Protein AF-A0A7Y2ELJ8-F1 (afdb_monomer_lite)

Secondary structure (DSSP, 8-state):
-HHHHHHHHHHHHHH--SHHHHHHHHHHHHHHHHHHHHTHHHHHHHHHHHHTT--------------STT---TT-TT---SPPHHHHHHHHHHHHHHHHHHHHHHS-TTT---TTHHHHHHHHHHHHHHHHHHHHTT-

Sequence (139 aa):
LIFFICYWFTFKNIYGGGFARFLEYVGMFFVFFSIAMGFSVHNSVAVLEGHIGKKSEFIRTPKFNISSLKDSWKGNKYLKNKVSANVIIEGLLMLYFGFGMYSAFVVGDQGGDFGLFPFHLMLFIGFGFVFFKSITSKV

Foldseek 3Di:
DVVLVVVVVVQCVPVNDDPVSNVVSVVVVLLVVLQVLLCVLVVVVVVVCVVVVPPDPPPDDDPPVDPDPPDDPPPDPPQDLDDDPVLVVLVVQLVVLVVVLVQQQVVDPPGGNCPCNSVSVSPNVNSVVVNVCSNVSSD

Structure (mmCIF, N/CA/C/O backbone):
data_AF-A0A7Y2ELJ8-F1
#
_entry.id   AF-A0A7Y2ELJ8-F1
#
loop_
_atom_site.group_PDB
_atom_site.id
_atom_site.type_symbol
_atom_site.label_atom_id
_atom_site.label_alt_id
_atom_site.label_comp_id
_atom_site.label_asym_id
_atom_site.label_entity_id
_atom_site.label_seq_id
_atom_site.pdbx_PDB_ins_code
_atom_site.Cartn_x
_atom_site.Cartn_y
_atom_site.Cartn_z
_atom_site.occupancy
_atom_site.B_iso_or_equiv
_atom_site.auth_seq_id
_atom_site.auth_comp_id
_atom_site.auth_asym_id
_atom_site.auth_atom_id
_atom_site.pdbx_PDB_model_num
ATOM 1 N N . LEU A 1 1 ? 5.624 10.251 -9.366 1.00 85.00 1 LEU A N 1
ATOM 2 C CA . LEU A 1 1 ? 6.874 10.801 -9.944 1.00 85.00 1 LEU A CA 1
ATOM 3 C C . LEU A 1 1 ? 7.585 11.757 -8.984 1.00 85.00 1 LEU A C 1
ATOM 5 O O . LEU A 1 1 ? 8.698 11.456 -8.586 1.00 85.00 1 LEU A O 1
ATOM 9 N N . ILE A 1 2 ? 6.944 12.856 -8.564 1.00 94.19 2 ILE A N 1
ATOM 10 C CA . ILE A 1 2 ? 7.563 13.875 -7.693 1.00 94.19 2 ILE A CA 1
ATOM 11 C C . ILE A 1 2 ? 8.126 13.262 -6.402 1.00 94.19 2 ILE A C 1
ATOM 13 O O . ILE A 1 2 ? 9.308 13.423 -6.132 1.00 94.19 2 ILE A O 1
ATOM 17 N N . PHE A 1 3 ? 7.336 12.468 -5.667 1.00 92.62 3 PHE A N 1
ATOM 18 C CA . PHE A 1 3 ? 7.816 11.795 -4.450 1.00 92.62 3 PHE A CA 1
ATOM 19 C C . PHE A 1 3 ? 9.033 10.900 -4.694 1.00 92.62 3 PHE A C 1
ATOM 21 O O . PHE A 1 3 ? 9.979 10.944 -3.919 1.00 92.62 3 PHE A O 1
ATOM 28 N N . PHE A 1 4 ? 9.044 10.139 -5.790 1.00 94.88 4 PHE A N 1
ATOM 29 C CA . PHE A 1 4 ? 10.182 9.292 -6.142 1.00 94.88 4 PHE A CA 1
ATOM 30 C C . PHE A 1 4 ? 11.454 10.117 -6.377 1.00 94.88 4 PHE A C 1
ATOM 32 O O . PHE A 1 4 ? 12.534 9.709 -5.968 1.00 94.88 4 PHE A O 1
ATOM 39 N N . ILE A 1 5 ? 11.342 11.292 -6.995 1.00 95.75 5 ILE A N 1
ATOM 40 C CA . ILE A 1 5 ? 12.490 12.174 -7.221 1.00 95.75 5 ILE A CA 1
ATOM 41 C C . ILE A 1 5 ? 12.931 12.826 -5.905 1.00 95.75 5 ILE A C 1
ATOM 43 O O . ILE A 1 5 ? 14.112 12.787 -5.571 1.00 95.75 5 ILE A O 1
ATOM 47 N N . CYS A 1 6 ? 12.000 13.383 -5.129 1.00 95.62 6 CYS A N 1
ATOM 48 C CA . CYS A 1 6 ? 12.314 14.035 -3.856 1.00 95.62 6 CYS A CA 1
ATOM 49 C C . CYS A 1 6 ? 12.999 13.073 -2.879 1.00 95.62 6 CYS A C 1
ATOM 51 O O . CYS A 1 6 ? 14.071 13.384 -2.363 1.00 95.62 6 CYS A O 1
ATOM 53 N N . TYR A 1 7 ? 12.429 11.881 -2.679 1.00 95.38 7 TYR A N 1
ATOM 54 C CA . TYR A 1 7 ? 13.020 10.882 -1.793 1.00 95.38 7 TYR A CA 1
ATOM 55 C C . TYR A 1 7 ? 14.337 10.325 -2.337 1.00 95.38 7 TYR A C 1
ATOM 57 O O . TYR A 1 7 ? 15.213 10.008 -1.537 1.00 95.38 7 TYR A O 1
ATOM 65 N N . TRP A 1 8 ? 14.533 10.280 -3.659 1.00 96.50 8 TRP A N 1
ATOM 66 C CA . TRP A 1 8 ? 15.822 9.903 -4.238 1.00 96.50 8 TRP A CA 1
ATOM 67 C C . TRP A 1 8 ? 16.914 10.900 -3.858 1.00 96.50 8 TRP A C 1
ATOM 69 O O . TRP A 1 8 ? 17.993 10.488 -3.443 1.00 96.50 8 TRP A O 1
ATOM 79 N N . PHE A 1 9 ? 16.643 12.205 -3.945 1.00 95.81 9 PHE A N 1
ATOM 80 C CA . PHE A 1 9 ? 17.611 13.224 -3.534 1.00 95.81 9 PHE A CA 1
ATOM 81 C C . PHE A 1 9 ? 17.933 13.142 -2.042 1.00 95.81 9 PHE A C 1
ATOM 83 O O . PHE A 1 9 ? 19.103 13.211 -1.668 1.00 95.81 9 PHE A O 1
ATOM 90 N N . THR A 1 10 ? 16.927 12.927 -1.192 1.00 94.75 10 THR A N 1
ATOM 91 C CA . THR A 1 10 ? 17.148 12.703 0.243 1.00 94.75 10 THR A CA 1
ATOM 92 C C . THR A 1 10 ? 17.991 11.453 0.492 1.00 94.75 10 THR A C 1
ATOM 94 O O . THR A 1 10 ? 18.982 11.519 1.216 1.00 94.75 10 THR A O 1
ATOM 97 N N . PHE A 1 11 ? 17.650 10.331 -0.144 1.00 95.88 11 PHE A N 1
ATOM 98 C CA . PHE A 1 11 ? 18.377 9.071 -0.011 1.00 95.88 11 PHE A CA 1
ATOM 99 C C . PHE A 1 11 ? 19.830 9.206 -0.474 1.00 95.88 11 PHE A C 1
ATOM 101 O O . PHE A 1 11 ? 20.754 8.843 0.251 1.00 95.88 11 PHE A O 1
ATOM 108 N N . LYS A 1 12 ? 20.039 9.810 -1.647 1.00 96.44 12 LYS A N 1
ATOM 109 C CA . LYS A 1 12 ? 21.358 10.070 -2.224 1.00 96.44 12 LYS A CA 1
ATOM 110 C C . LYS A 1 12 ? 22.222 10.952 -1.321 1.00 96.44 12 LYS A C 1
ATOM 112 O O . LYS A 1 12 ? 23.422 10.713 -1.227 1.00 96.44 12 LYS A O 1
ATOM 117 N N . ASN A 1 13 ? 21.641 11.956 -0.664 1.00 95.44 13 ASN A N 1
ATOM 118 C CA . ASN A 1 13 ? 22.381 12.835 0.245 1.00 95.44 13 ASN A CA 1
ATOM 119 C C . ASN A 1 13 ? 22.834 12.122 1.530 1.00 95.44 13 ASN A C 1
ATOM 121 O O . ASN A 1 13 ? 23.870 12.482 2.078 1.00 95.44 13 ASN A O 1
ATOM 125 N N . ILE A 1 14 ? 22.082 11.122 2.002 1.00 95.19 14 ILE A N 1
ATOM 126 C CA . ILE A 1 14 ? 22.384 10.392 3.245 1.00 95.19 14 ILE A CA 1
ATOM 127 C C . ILE A 1 14 ? 23.309 9.196 2.983 1.00 95.19 14 ILE A C 1
ATOM 129 O O . ILE A 1 14 ? 24.287 9.002 3.700 1.00 95.19 14 ILE A O 1
ATOM 133 N N . TYR A 1 15 ? 23.008 8.390 1.963 1.00 93.62 15 TYR A N 1
ATOM 134 C CA . TYR A 1 15 ? 23.672 7.105 1.699 1.00 93.62 15 TYR A CA 1
ATOM 135 C C . TYR A 1 15 ? 24.664 7.150 0.527 1.00 93.62 15 TYR A C 1
ATOM 137 O O . TYR A 1 15 ? 25.330 6.153 0.237 1.00 93.62 15 TYR A O 1
ATOM 145 N N . GLY A 1 16 ? 24.777 8.297 -0.146 1.00 92.25 16 GLY A N 1
ATOM 146 C CA . GLY A 1 16 ? 25.579 8.464 -1.353 1.00 92.25 16 GLY A CA 1
ATOM 147 C C . GLY A 1 16 ? 24.843 8.059 -2.636 1.00 92.25 16 GLY A C 1
ATOM 148 O O . GLY A 1 16 ? 23.751 7.492 -2.627 1.00 92.25 16 GLY A O 1
ATOM 149 N N . GLY A 1 17 ? 25.449 8.389 -3.779 1.00 91.44 17 GLY A N 1
ATOM 150 C CA . GLY A 1 17 ? 24.929 8.052 -5.108 1.00 91.44 17 GLY A CA 1
ATOM 151 C C . GLY A 1 17 ? 25.509 6.762 -5.696 1.00 91.44 17 GLY A C 1
ATOM 152 O O . GLY A 1 17 ? 26.332 6.090 -5.084 1.00 91.44 17 GLY A O 1
ATOM 153 N N . GLY A 1 18 ? 25.097 6.443 -6.925 1.00 94.44 18 GLY A N 1
ATOM 154 C CA . GLY A 1 18 ? 25.594 5.303 -7.704 1.00 94.44 18 GLY A CA 1
ATOM 155 C C . GLY A 1 18 ? 24.482 4.343 -8.128 1.00 94.44 18 GLY A C 1
ATOM 156 O O . GLY A 1 18 ? 23.387 4.362 -7.569 1.00 94.44 18 GLY A O 1
ATOM 157 N N . PHE A 1 19 ? 24.761 3.494 -9.122 1.00 94.62 19 PHE A N 1
ATOM 158 C CA . PHE A 1 19 ? 23.769 2.569 -9.686 1.00 94.62 19 PHE A CA 1
ATOM 159 C C . PHE A 1 19 ? 23.274 1.534 -8.663 1.00 94.62 19 PHE A C 1
ATOM 161 O O . PHE A 1 19 ? 22.073 1.308 -8.548 1.00 94.62 19 PHE A O 1
ATOM 168 N N . ALA A 1 20 ? 24.178 0.974 -7.850 1.00 94.81 20 ALA A N 1
ATOM 169 C CA . ALA A 1 20 ? 23.813 0.023 -6.797 1.00 94.81 20 ALA A CA 1
ATOM 170 C C . ALA A 1 20 ? 22.875 0.650 -5.746 1.00 94.81 20 ALA A C 1
ATOM 172 O O . ALA A 1 20 ? 21.833 0.084 -5.428 1.00 94.81 20 ALA A O 1
ATOM 173 N N . ARG A 1 21 ? 23.201 1.861 -5.272 1.00 95.25 21 ARG A N 1
ATOM 174 C CA . ARG A 1 21 ? 22.366 2.620 -4.324 1.00 95.25 21 ARG A CA 1
ATOM 175 C C . ARG A 1 21 ? 21.035 3.054 -4.932 1.00 95.25 21 ARG A C 1
ATOM 177 O O . ARG A 1 21 ? 20.036 3.116 -4.226 1.00 95.25 21 ARG A O 1
ATOM 184 N N . PHE A 1 22 ? 20.998 3.310 -6.239 1.00 96.12 22 PHE A N 1
ATOM 185 C CA . PHE A 1 22 ? 19.752 3.583 -6.949 1.00 96.12 22 PHE A CA 1
ATOM 186 C C . PHE A 1 22 ? 18.822 2.368 -6.979 1.00 96.12 22 PHE A C 1
ATOM 188 O O . PHE A 1 22 ? 17.644 2.509 -6.663 1.00 96.12 22 PHE A O 1
ATOM 195 N N . LEU A 1 23 ? 19.334 1.173 -7.287 1.00 96.62 23 LEU A N 1
ATOM 196 C CA . LEU A 1 23 ? 18.526 -0.052 -7.246 1.00 96.62 23 LEU A CA 1
ATOM 197 C C . LEU A 1 23 ? 18.020 -0.366 -5.831 1.00 96.62 23 LEU A C 1
ATOM 199 O O . LEU A 1 23 ? 16.856 -0.731 -5.663 1.00 96.62 23 LEU A O 1
ATOM 203 N N . GLU A 1 24 ? 18.860 -0.166 -4.815 1.00 96.19 24 GLU A N 1
ATOM 204 C CA . GLU A 1 24 ? 18.468 -0.303 -3.408 1.00 96.19 24 GLU A CA 1
ATOM 205 C C . GLU A 1 24 ? 17.328 0.664 -3.052 1.00 96.19 24 GLU A C 1
ATOM 207 O O . GLU A 1 24 ? 16.306 0.259 -2.490 1.00 96.19 24 GLU A O 1
ATOM 212 N N . TYR A 1 25 ? 17.466 1.933 -3.449 1.00 97.00 25 TYR A N 1
ATOM 213 C CA . TYR A 1 25 ? 16.445 2.956 -3.261 1.00 97.00 25 TYR A CA 1
ATOM 214 C C . TYR A 1 25 ? 15.126 2.597 -3.944 1.00 97.00 25 TYR A C 1
ATOM 216 O O . TYR A 1 25 ? 14.075 2.748 -3.329 1.00 97.00 25 TYR A O 1
ATOM 224 N N . VAL A 1 26 ? 15.162 2.105 -5.187 1.00 96.19 26 VAL A N 1
ATOM 225 C CA . VAL A 1 26 ? 13.955 1.687 -5.914 1.00 96.19 26 VAL A CA 1
ATOM 226 C C . VAL A 1 26 ? 13.189 0.643 -5.101 1.00 96.19 26 VAL A C 1
ATOM 228 O O . VAL A 1 26 ? 11.998 0.824 -4.847 1.00 96.19 26 VAL A O 1
ATOM 231 N N . GLY A 1 27 ? 13.874 -0.403 -4.627 1.00 94.94 27 GLY A N 1
ATOM 232 C CA . GLY A 1 27 ? 13.260 -1.437 -3.793 1.00 94.94 27 GLY A CA 1
ATOM 233 C C . GLY A 1 27 ? 12.667 -0.873 -2.499 1.00 94.94 27 GLY A C 1
ATOM 234 O O . GLY A 1 27 ? 11.490 -1.094 -2.205 1.00 94.94 27 GLY A O 1
ATOM 235 N N . MET A 1 28 ? 13.448 -0.085 -1.754 1.00 94.69 28 MET A N 1
ATOM 236 C CA . MET A 1 28 ? 12.981 0.533 -0.508 1.00 94.69 28 MET A CA 1
ATOM 237 C C . MET A 1 28 ? 11.805 1.479 -0.721 1.00 94.69 28 MET A C 1
ATOM 239 O O . MET A 1 28 ? 10.869 1.457 0.073 1.00 94.69 28 MET A O 1
ATOM 243 N N . PHE A 1 29 ? 11.823 2.280 -1.785 1.00 96.19 29 PHE A N 1
ATOM 244 C CA . PHE A 1 29 ? 10.749 3.208 -2.106 1.00 96.19 29 PHE A CA 1
ATOM 245 C C . PHE A 1 29 ? 9.434 2.461 -2.320 1.00 96.19 29 PHE A C 1
ATOM 247 O O . PHE A 1 29 ? 8.425 2.828 -1.722 1.00 96.19 29 PHE A O 1
ATOM 254 N N . PHE A 1 30 ? 9.434 1.394 -3.123 1.00 94.81 30 PHE A N 1
ATOM 255 C CA . PHE A 1 30 ? 8.214 0.632 -3.390 1.00 94.81 30 PHE A CA 1
ATOM 256 C C . PHE A 1 30 ? 7.701 -0.107 -2.154 1.00 94.81 30 PHE A C 1
ATOM 258 O O . PHE A 1 30 ? 6.493 -0.102 -1.916 1.00 94.81 30 PHE A O 1
ATOM 265 N N . VAL A 1 31 ? 8.585 -0.675 -1.328 1.00 94.38 31 VAL A N 1
ATOM 266 C CA . VAL A 1 31 ? 8.191 -1.294 -0.050 1.00 94.38 31 VAL A CA 1
ATOM 267 C C . VAL A 1 31 ? 7.596 -0.250 0.894 1.00 94.38 31 VAL A C 1
ATOM 269 O O . VAL A 1 31 ? 6.477 -0.419 1.381 1.00 94.38 31 VAL A O 1
ATOM 272 N N . PHE A 1 32 ? 8.309 0.856 1.110 1.00 94.38 32 PHE A N 1
ATOM 273 C CA . PHE A 1 32 ? 7.870 1.954 1.967 1.00 94.38 32 PHE A CA 1
ATOM 274 C C . PHE A 1 32 ? 6.522 2.510 1.514 1.00 94.38 32 PHE A C 1
ATOM 276 O O . PHE A 1 32 ? 5.600 2.624 2.319 1.00 94.38 32 PHE A O 1
ATOM 283 N N . PHE A 1 33 ? 6.386 2.823 0.226 1.00 94.56 33 PHE A N 1
ATOM 284 C CA . PHE A 1 33 ? 5.184 3.450 -0.306 1.00 94.56 33 PHE A CA 1
ATOM 285 C C . PHE A 1 33 ? 3.990 2.489 -0.295 1.00 94.56 33 PHE A C 1
ATOM 287 O O . PHE A 1 33 ? 2.879 2.915 0.005 1.00 94.56 33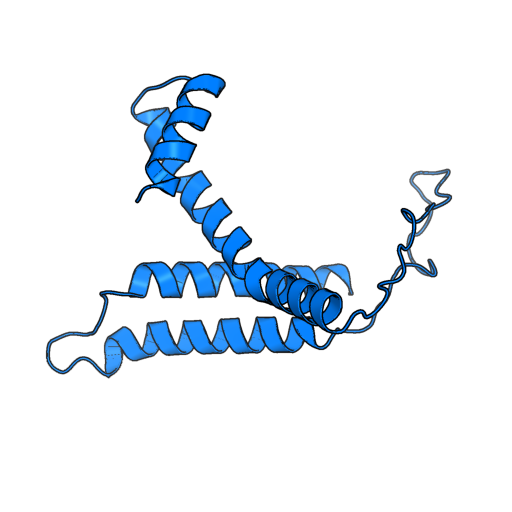 PHE A O 1
ATOM 294 N N . SER A 1 34 ? 4.209 1.191 -0.535 1.00 95.75 34 SER A N 1
ATOM 295 C CA . SER A 1 34 ? 3.157 0.172 -0.390 1.00 95.75 34 SER A CA 1
ATOM 296 C C . SER A 1 34 ? 2.629 0.127 1.046 1.00 95.75 34 SER A C 1
ATOM 298 O O . SER A 1 34 ? 1.422 0.222 1.263 1.00 95.75 34 SER A O 1
ATOM 300 N N . ILE A 1 35 ? 3.519 0.076 2.044 1.00 93.75 35 ILE A N 1
ATOM 301 C CA . ILE A 1 35 ? 3.126 0.082 3.463 1.00 93.75 35 ILE A CA 1
ATOM 302 C C . ILE A 1 35 ? 2.437 1.405 3.837 1.00 93.75 35 ILE A C 1
ATOM 304 O O . ILE A 1 35 ? 1.390 1.393 4.482 1.00 93.75 35 ILE A O 1
ATOM 308 N N . ALA A 1 36 ? 2.978 2.545 3.396 1.00 94.62 36 ALA A N 1
ATOM 309 C CA . ALA A 1 36 ? 2.401 3.865 3.651 1.00 94.62 36 ALA A CA 1
ATOM 310 C C . ALA A 1 36 ? 0.971 3.992 3.099 1.00 94.62 36 ALA A C 1
ATOM 312 O O . ALA A 1 36 ? 0.098 4.537 3.775 1.00 94.62 36 ALA A O 1
ATOM 313 N N . MET A 1 37 ? 0.707 3.443 1.909 1.00 94.62 37 MET A N 1
ATOM 314 C CA . MET A 1 37 ? -0.645 3.373 1.350 1.00 94.62 37 MET A CA 1
ATOM 315 C C . MET A 1 37 ? -1.568 2.450 2.151 1.00 94.62 37 MET A C 1
ATOM 317 O O . MET A 1 37 ? -2.740 2.782 2.328 1.00 94.62 37 MET A O 1
ATOM 321 N N . GLY A 1 38 ? -1.057 1.341 2.693 1.00 92.94 38 GLY A N 1
ATOM 322 C CA . GLY A 1 38 ? -1.818 0.453 3.580 1.00 92.94 38 GLY A CA 1
ATOM 323 C C . GLY A 1 38 ? -2.337 1.147 4.848 1.00 92.94 38 GLY A C 1
ATOM 324 O O . GLY A 1 38 ? -3.397 0.796 5.358 1.00 92.94 38 GLY A O 1
ATOM 325 N N . PHE A 1 39 ? -1.656 2.195 5.325 1.00 93.31 39 PHE A N 1
ATOM 326 C CA . PHE A 1 39 ? -2.114 3.005 6.462 1.00 93.31 39 PHE A CA 1
ATOM 327 C C . PHE A 1 39 ? -3.190 4.046 6.116 1.00 93.31 39 PHE A C 1
ATOM 329 O O . PHE A 1 39 ? -3.674 4.746 7.008 1.00 93.31 39 PHE A O 1
ATOM 336 N N . SER A 1 40 ? -3.605 4.154 4.851 1.00 94.44 40 SER A N 1
ATOM 337 C CA . SER A 1 40 ? -4.596 5.146 4.409 1.00 94.44 40 SER A CA 1
ATOM 338 C C . SER A 1 40 ? -5.919 5.070 5.176 1.00 94.44 40 SER A C 1
ATOM 340 O O . SER A 1 40 ? -6.435 6.115 5.560 1.00 94.44 40 SER A O 1
ATOM 342 N N . VAL A 1 41 ? -6.424 3.872 5.500 1.00 92.25 41 VAL A N 1
ATOM 343 C CA . VAL A 1 41 ? -7.658 3.701 6.296 1.00 92.25 41 VAL A CA 1
ATOM 344 C C . VAL A 1 41 ? -7.524 4.341 7.675 1.00 92.25 41 VAL A C 1
ATOM 346 O O . VAL A 1 41 ? -8.399 5.097 8.092 1.00 92.25 41 VAL A O 1
ATOM 349 N N . HIS A 1 42 ? -6.414 4.092 8.373 1.00 89.50 42 HIS A N 1
ATOM 350 C CA . HIS A 1 42 ? -6.156 4.705 9.675 1.00 89.50 42 HIS A CA 1
ATOM 351 C C . HIS A 1 42 ? -6.070 6.227 9.577 1.00 89.50 42 HIS A C 1
ATOM 353 O O . HIS A 1 42 ? -6.653 6.928 10.406 1.00 89.50 42 HIS A O 1
ATOM 359 N N . ASN A 1 43 ? -5.391 6.729 8.544 1.00 92.38 43 ASN A N 1
ATOM 360 C CA . ASN A 1 43 ? -5.258 8.161 8.300 1.00 92.38 43 ASN A CA 1
ATOM 361 C C . ASN A 1 43 ? -6.629 8.807 8.037 1.00 92.38 43 ASN A C 1
ATOM 363 O O . ASN A 1 43 ? -6.948 9.832 8.636 1.00 92.38 43 ASN A O 1
ATOM 367 N N . SER A 1 44 ? -7.473 8.188 7.207 1.00 93.19 44 SER A N 1
ATOM 368 C CA . SER A 1 44 ? -8.828 8.670 6.917 1.00 93.19 44 SER A CA 1
ATOM 369 C C . SER A 1 44 ? -9.727 8.654 8.152 1.00 93.19 44 SER A C 1
ATOM 371 O O . SER A 1 44 ? -10.424 9.633 8.406 1.00 93.19 44 SER A O 1
ATOM 373 N N . VAL A 1 45 ? -9.686 7.584 8.953 1.00 90.31 45 VAL A N 1
ATOM 374 C CA . VAL A 1 45 ? -10.455 7.503 10.205 1.00 90.31 45 VAL A CA 1
ATOM 375 C C . VAL A 1 45 ? -10.025 8.602 11.176 1.00 90.31 45 VAL A C 1
ATOM 377 O O . VAL A 1 45 ? -10.885 9.282 11.727 1.00 90.31 45 VAL A O 1
ATOM 380 N N . ALA A 1 46 ? -8.721 8.838 11.337 1.00 89.69 46 ALA A N 1
ATOM 381 C CA . ALA A 1 46 ? -8.213 9.888 12.218 1.00 89.69 46 ALA A CA 1
ATOM 382 C C . ALA A 1 46 ? -8.673 11.291 11.784 1.00 89.69 46 ALA A C 1
ATOM 384 O O . ALA A 1 46 ? -9.067 12.100 12.624 1.00 89.69 46 ALA A O 1
ATOM 385 N N . VAL A 1 47 ? -8.674 11.569 10.475 1.00 92.69 47 VAL A N 1
ATOM 386 C CA . VAL A 1 47 ? -9.181 12.838 9.930 1.00 92.69 47 VAL A CA 1
ATOM 387 C C . VAL A 1 47 ? -10.682 12.992 10.194 1.00 92.69 47 VAL A C 1
ATOM 389 O O . VAL A 1 47 ? -11.107 14.056 10.640 1.00 92.69 47 VAL A O 1
ATOM 392 N N . LEU A 1 48 ? -11.481 11.941 9.976 1.00 91.50 48 LEU A N 1
ATOM 393 C CA . LEU A 1 48 ? -12.926 11.968 10.235 1.00 91.50 48 LEU A CA 1
ATOM 394 C C . LEU A 1 48 ? -13.243 12.158 11.722 1.00 91.50 48 LEU A C 1
ATOM 396 O O . LEU A 1 48 ? -14.081 12.988 12.069 1.00 91.50 48 LEU A O 1
ATOM 400 N N . GLU A 1 49 ? -12.559 11.437 12.612 1.00 90.19 49 GLU A N 1
ATOM 401 C CA . GLU A 1 49 ? -12.720 11.606 14.061 1.00 90.19 49 GLU A CA 1
ATOM 402 C C . GLU A 1 49 ? -12.322 13.016 14.515 1.00 90.19 49 GLU A C 1
ATOM 404 O O . GLU A 1 49 ? -13.027 13.617 15.330 1.00 90.19 49 GLU A O 1
ATOM 409 N N . GLY A 1 50 ? -11.244 13.566 13.944 1.00 90.38 50 GLY A N 1
ATOM 410 C CA . GLY A 1 50 ? -10.820 14.944 14.175 1.00 90.38 50 GLY A CA 1
ATOM 411 C C . GLY A 1 50 ? -11.854 15.967 13.701 1.00 90.38 50 GLY A C 1
ATOM 412 O O . GLY A 1 50 ? -12.164 16.902 14.436 1.00 90.38 50 GLY A O 1
ATOM 413 N N . HIS A 1 51 ? -12.444 15.763 12.519 1.00 92.81 51 HIS A N 1
ATOM 414 C CA . HIS A 1 51 ? -13.479 16.644 11.971 1.00 92.81 51 HIS A CA 1
ATOM 415 C C . HIS A 1 51 ? -14.780 16.608 12.787 1.00 92.81 51 HIS A C 1
ATOM 417 O O . HIS A 1 51 ? -15.397 17.644 13.012 1.00 92.81 51 HIS A O 1
ATOM 423 N N . ILE A 1 52 ? -15.164 15.433 13.295 1.00 93.44 52 ILE A N 1
ATOM 424 C CA . ILE A 1 52 ? -16.329 15.250 14.180 1.00 93.44 52 ILE A CA 1
ATOM 425 C C . ILE A 1 52 ? -16.061 15.817 15.594 1.00 93.44 52 ILE A C 1
ATOM 427 O O . ILE A 1 52 ? -16.965 15.896 16.424 1.00 93.44 52 ILE A O 1
ATOM 431 N N . GLY A 1 53 ? -14.827 16.238 15.898 1.00 86.69 53 GLY A N 1
ATOM 432 C CA . GLY A 1 53 ? -14.455 16.755 17.216 1.00 86.69 53 GLY A CA 1
ATOM 433 C C . GLY A 1 53 ? -14.434 15.672 18.296 1.00 86.69 53 GLY A C 1
ATOM 434 O O . GLY A 1 53 ? -14.496 15.974 19.493 1.00 86.69 53 GLY A O 1
ATOM 435 N N . LYS A 1 54 ? -14.346 14.396 17.897 1.00 83.81 54 LYS A N 1
ATOM 436 C CA . LYS A 1 54 ? -14.249 13.277 18.829 1.00 83.81 54 LYS A CA 1
ATOM 437 C C . LYS A 1 54 ? -12.901 13.379 19.533 1.00 83.81 54 LYS A C 1
ATOM 439 O O . LYS A 1 54 ? -11.848 13.195 18.927 1.00 83.81 54 LYS A O 1
ATOM 444 N N . LYS A 1 55 ? -12.926 13.676 20.833 1.00 75.00 55 LYS A N 1
ATOM 445 C CA . LYS A 1 55 ? -11.714 13.695 21.654 1.00 75.00 55 LYS A CA 1
ATOM 446 C C . LYS A 1 55 ? -11.189 12.267 21.761 1.00 75.00 55 LYS A C 1
ATOM 448 O O . LYS A 1 55 ? -11.695 11.476 22.552 1.00 75.00 55 LYS A O 1
ATOM 453 N N . SER A 1 56 ? -10.206 11.933 20.931 1.00 68.88 56 SER A N 1
ATOM 454 C CA . SER A 1 56 ? -9.442 10.704 21.103 1.00 68.88 56 SER A CA 1
ATOM 455 C C . SER A 1 56 ? -8.780 10.750 22.477 1.00 68.88 56 SER A C 1
ATOM 457 O O . SER A 1 56 ? -8.199 11.772 22.856 1.00 68.88 56 SER A O 1
ATOM 459 N N . GLU A 1 57 ? -8.905 9.674 23.254 1.00 62.12 57 GLU A N 1
ATOM 460 C CA . GLU A 1 57 ? -8.157 9.570 24.497 1.00 62.12 57 GLU A CA 1
ATOM 461 C C . GLU A 1 57 ? -6.677 9.611 24.134 1.00 62.12 57 GLU A C 1
ATOM 463 O O . GLU A 1 57 ? -6.156 8.705 23.481 1.00 62.12 57 GLU A O 1
ATOM 468 N N . PHE A 1 58 ? -5.986 10.665 24.566 1.00 58.69 58 PHE A N 1
ATOM 469 C CA . PHE A 1 58 ? -4.534 10.677 24.572 1.00 58.69 58 PHE A CA 1
ATOM 470 C C . PHE A 1 58 ? -4.077 9.689 25.648 1.00 58.69 58 PHE A C 1
ATOM 472 O O . PHE A 1 58 ? -3.717 10.067 26.767 1.00 58.69 58 PHE A O 1
ATOM 479 N N . ILE A 1 59 ? -4.173 8.396 25.330 1.00 58.78 59 ILE A N 1
ATOM 480 C CA . ILE A 1 59 ? -3.615 7.323 26.136 1.00 58.78 59 ILE A CA 1
ATOM 481 C C . ILE A 1 59 ? -2.118 7.582 26.113 1.00 58.78 59 ILE A C 1
ATOM 483 O O . ILE A 1 59 ? -1.427 7.299 25.134 1.00 58.78 59 ILE A O 1
ATOM 487 N N . ARG A 1 60 ? -1.631 8.201 27.190 1.00 69.06 60 ARG A N 1
ATOM 488 C CA . ARG A 1 60 ? -0.201 8.370 27.409 1.00 69.06 60 ARG A CA 1
ATOM 489 C C . ARG A 1 60 ? 0.452 7.003 27.278 1.00 69.06 60 ARG A C 1
ATOM 491 O O . ARG A 1 60 ? -0.145 5.995 27.656 1.00 69.06 60 ARG A O 1
ATOM 498 N N . THR A 1 61 ? 1.657 7.001 26.722 1.00 56.38 61 THR A N 1
ATOM 499 C CA . THR A 1 61 ? 2.444 5.798 26.467 1.00 56.38 61 THR A CA 1
ATOM 500 C C . THR A 1 61 ? 2.298 4.794 27.617 1.00 56.38 61 THR A C 1
ATOM 502 O O . THR A 1 61 ? 2.526 5.148 28.780 1.00 56.38 61 THR A O 1
ATOM 505 N N . PRO A 1 62 ? 1.849 3.562 27.328 1.00 62.84 62 PRO A N 1
ATOM 506 C CA . PRO A 1 62 ? 1.583 2.577 28.363 1.00 62.84 62 PRO A CA 1
ATOM 507 C C . PRO A 1 62 ? 2.866 2.290 29.148 1.00 62.84 62 PRO A C 1
ATOM 509 O O . PRO A 1 62 ? 3.866 1.840 28.591 1.00 62.84 62 PRO A O 1
ATOM 512 N N . LYS A 1 63 ? 2.849 2.562 30.458 1.00 66.56 63 LYS A N 1
ATOM 513 C CA . LYS A 1 63 ? 3.934 2.172 31.366 1.00 66.56 63 LYS A CA 1
ATOM 514 C C . LYS A 1 63 ? 3.823 0.677 31.631 1.00 66.56 63 LYS A C 1
ATOM 516 O O . LYS A 1 63 ? 3.205 0.248 32.605 1.00 66.56 63 LYS A O 1
ATOM 521 N N . PHE A 1 64 ? 4.392 -0.115 30.732 1.00 64.56 64 PHE A N 1
ATOM 522 C CA . PHE A 1 64 ? 4.634 -1.526 30.971 1.00 64.56 64 PHE A CA 1
ATOM 523 C C . PHE A 1 64 ? 5.686 -1.611 32.083 1.00 64.56 64 PHE A C 1
ATOM 525 O O . PHE A 1 64 ? 6.865 -1.384 31.840 1.00 64.56 64 PHE A O 1
ATOM 532 N N . ASN A 1 65 ? 5.253 -1.828 33.325 1.00 65.69 65 ASN A N 1
ATOM 533 C CA . ASN A 1 65 ? 6.119 -1.955 34.501 1.00 65.69 65 ASN A CA 1
ATOM 534 C C . ASN A 1 65 ? 6.898 -3.289 34.477 1.00 65.69 65 ASN A C 1
ATOM 536 O O . ASN A 1 65 ? 6.769 -4.104 35.384 1.00 65.69 65 ASN A O 1
ATOM 540 N N . ILE A 1 66 ? 7.616 -3.546 33.383 1.00 64.56 66 ILE A N 1
ATOM 541 C CA . ILE A 1 66 ? 8.385 -4.763 33.124 1.00 64.56 66 ILE A CA 1
ATOM 542 C C . ILE A 1 66 ? 9.769 -4.530 33.722 1.00 64.56 66 ILE A C 1
ATOM 544 O O . ILE A 1 66 ? 10.533 -3.710 33.214 1.00 64.56 66 ILE A O 1
ATOM 548 N N . SER A 1 67 ? 10.075 -5.213 34.822 1.00 67.62 67 SER A N 1
ATOM 549 C CA . SER A 1 67 ? 11.355 -5.085 35.525 1.00 67.62 67 SER A CA 1
ATOM 550 C C . SER A 1 67 ? 12.332 -6.213 35.184 1.00 67.62 67 SER A C 1
ATOM 552 O O . SER A 1 67 ? 13.529 -6.064 35.426 1.00 67.62 67 SER A O 1
ATOM 554 N N . SER A 1 68 ? 11.867 -7.315 34.579 1.00 66.38 68 SER A N 1
ATOM 555 C CA . SER A 1 68 ? 12.716 -8.445 34.187 1.00 66.38 68 SER A CA 1
ATOM 556 C C . SER A 1 68 ? 12.407 -8.988 32.783 1.00 66.38 68 SER A C 1
ATOM 558 O O . SER A 1 68 ? 11.274 -8.951 32.314 1.00 66.38 68 SER A O 1
ATOM 560 N N . LEU A 1 69 ? 13.408 -9.575 32.113 1.00 61.38 69 LEU A N 1
ATOM 561 C CA . LEU A 1 69 ? 13.251 -10.228 30.797 1.00 61.38 69 LEU A CA 1
ATOM 562 C C . LEU A 1 69 ? 12.328 -11.468 30.819 1.00 61.38 69 LEU A C 1
ATOM 564 O O . LEU A 1 69 ? 11.962 -11.971 29.760 1.00 61.38 69 LEU A O 1
ATOM 568 N N . LYS A 1 70 ? 11.969 -11.973 32.008 1.00 63.34 70 LYS A N 1
ATOM 569 C CA . LYS A 1 70 ? 11.040 -13.099 32.199 1.00 63.34 70 LYS A CA 1
ATOM 570 C C . LYS A 1 70 ? 9.596 -12.651 32.447 1.00 63.34 70 LYS A C 1
ATOM 572 O O . LYS A 1 70 ? 8.717 -13.510 32.513 1.00 63.34 70 LYS A O 1
ATOM 577 N N . ASP A 1 71 ? 9.341 -11.349 32.591 1.00 59.16 71 ASP A N 1
ATOM 578 C CA . ASP A 1 71 ? 7.993 -10.857 32.858 1.00 59.16 71 ASP A CA 1
ATOM 579 C C . ASP A 1 71 ? 7.082 -11.032 31.642 1.00 59.16 71 ASP A C 1
ATOM 581 O O . ASP A 1 71 ? 7.359 -10.601 30.519 1.00 59.16 71 ASP A O 1
ATOM 585 N N . SER A 1 72 ? 5.963 -11.705 31.890 1.00 63.12 72 SER A N 1
ATOM 586 C CA . SER A 1 72 ? 4.948 -12.009 30.893 1.00 63.12 72 SER A CA 1
ATOM 587 C C . SER A 1 72 ? 4.176 -10.750 30.500 1.00 63.12 72 SER A C 1
ATOM 589 O O . SER A 1 72 ? 3.626 -10.040 31.338 1.00 63.12 72 SER A O 1
ATOM 591 N N . TRP A 1 73 ? 4.034 -10.538 29.193 1.00 63.31 73 TRP A N 1
ATOM 592 C CA . TRP A 1 73 ? 3.208 -9.476 28.617 1.00 63.31 73 TRP A CA 1
ATOM 593 C C . TRP A 1 73 ? 1.707 -9.815 28.680 1.00 63.31 73 TRP A C 1
ATOM 595 O O . TRP A 1 73 ? 0.863 -8.937 28.500 1.00 63.31 73 TRP A O 1
ATOM 605 N N . LYS A 1 74 ? 1.348 -11.081 28.953 1.00 54.47 74 LYS A N 1
ATOM 606 C CA . LYS A 1 74 ? -0.046 -11.544 29.018 1.00 54.47 74 LYS A CA 1
ATOM 607 C C . LYS A 1 74 ? -0.765 -10.921 30.218 1.00 54.47 74 LYS A C 1
ATOM 609 O O . LYS A 1 74 ? -0.359 -11.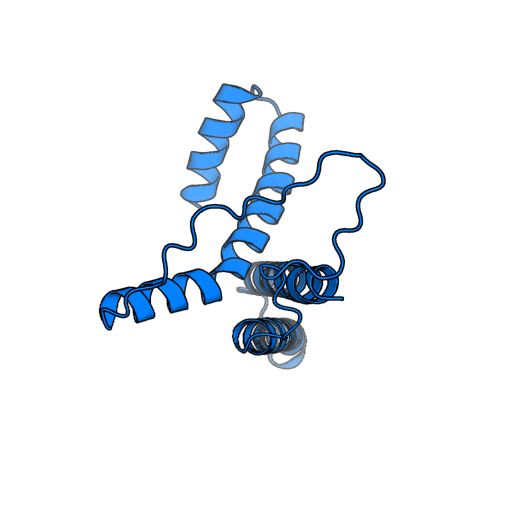128 31.356 1.00 54.47 74 LYS A O 1
ATOM 614 N N . GLY A 1 75 ? -1.855 -10.199 29.948 1.00 55.78 75 GLY A N 1
ATOM 615 C CA . GLY A 1 75 ? -2.748 -9.624 30.965 1.00 55.78 75 GLY A CA 1
ATOM 616 C C . GLY A 1 75 ? -2.626 -8.113 31.169 1.00 55.78 75 GLY A C 1
ATOM 617 O O . GLY A 1 75 ? -3.317 -7.558 32.022 1.00 55.78 75 GLY A O 1
ATOM 618 N N . ASN A 1 76 ? -1.784 -7.417 30.398 1.00 63.53 76 ASN A N 1
ATOM 619 C CA . ASN A 1 76 ? -1.661 -5.972 30.553 1.00 63.53 76 ASN A CA 1
ATOM 620 C C . ASN A 1 76 ? -2.910 -5.242 30.023 1.00 63.53 76 ASN A C 1
ATOM 622 O O . ASN A 1 76 ? -3.328 -5.471 28.889 1.00 63.53 76 ASN A O 1
ATOM 626 N N . LYS A 1 77 ? -3.481 -4.321 30.816 1.00 57.09 77 LYS A N 1
ATOM 627 C CA . LYS A 1 77 ? -4.731 -3.578 30.518 1.00 57.09 77 LYS A CA 1
ATOM 628 C C . LYS A 1 77 ? -4.687 -2.803 29.187 1.00 57.09 77 LYS A C 1
ATOM 630 O O . LYS A 1 77 ? -5.728 -2.442 28.644 1.00 57.09 77 LYS A O 1
ATOM 635 N N . TYR A 1 78 ? -3.485 -2.552 28.670 1.00 54.75 78 TYR A N 1
ATOM 636 C CA . TYR A 1 78 ? -3.235 -1.854 27.409 1.00 54.75 78 TYR A CA 1
ATOM 637 C C . TYR A 1 78 ? -3.279 -2.761 26.169 1.00 54.75 78 TYR A C 1
ATOM 639 O O . TYR A 1 78 ? -3.383 -2.252 25.053 1.00 54.75 78 TYR A O 1
ATOM 647 N N . LEU A 1 79 ? -3.237 -4.086 26.337 1.00 59.72 79 LEU A N 1
ATOM 648 C CA . LEU A 1 79 ? -3.371 -5.042 25.240 1.00 59.72 79 LEU A CA 1
ATOM 649 C C . LEU A 1 79 ? -4.860 -5.291 24.971 1.00 59.72 79 LEU A C 1
ATOM 651 O O . LEU A 1 79 ? -5.538 -6.037 25.676 1.00 59.72 79 LEU A O 1
ATOM 655 N N . LYS A 1 80 ? -5.399 -4.619 23.950 1.00 58.72 80 LYS A N 1
ATOM 656 C CA . LYS A 1 80 ? -6.753 -4.884 23.451 1.00 58.72 80 LYS A CA 1
ATOM 657 C C . LYS A 1 80 ? -6.712 -6.072 22.484 1.00 58.72 80 LYS A C 1
ATOM 659 O O . LYS A 1 80 ? -6.478 -5.888 21.295 1.00 58.72 80 LYS A O 1
ATOM 664 N N . ASN A 1 81 ? -7.050 -7.265 22.972 1.00 60.62 81 ASN A N 1
ATOM 665 C CA . ASN A 1 81 ? -7.109 -8.505 22.174 1.00 60.62 81 ASN A CA 1
ATOM 666 C C . ASN A 1 81 ? -8.296 -8.583 21.188 1.00 60.62 81 ASN A C 1
ATOM 668 O O . ASN A 1 81 ? -8.552 -9.632 20.605 1.00 60.62 81 ASN A O 1
ATOM 672 N N . LYS A 1 82 ? -9.072 -7.506 21.003 1.00 68.44 82 LYS A N 1
ATOM 673 C CA . LYS A 1 82 ? -10.209 -7.510 20.072 1.00 68.44 82 LYS A CA 1
ATOM 674 C C . LYS A 1 82 ? -9.782 -7.042 18.683 1.00 68.44 82 LYS A C 1
ATOM 676 O O . LYS A 1 82 ? -9.149 -5.993 18.515 1.00 68.44 82 LYS A O 1
ATOM 681 N N . VAL A 1 83 ? -10.184 -7.805 17.670 1.00 73.81 83 VAL A N 1
ATOM 682 C CA . VAL A 1 83 ? -10.127 -7.378 16.269 1.00 73.81 83 VAL A CA 1
ATOM 683 C C . VAL A 1 83 ? -10.975 -6.110 16.136 1.00 73.81 83 VAL A C 1
ATOM 685 O O . VAL A 1 83 ? -12.122 -6.069 16.574 1.00 73.81 83 VAL A O 1
ATOM 688 N N . SER A 1 84 ? -10.374 -5.037 15.625 1.00 82.31 84 SER A N 1
ATOM 689 C CA . SER A 1 84 ? -11.046 -3.749 15.434 1.00 82.31 84 SER A CA 1
ATOM 690 C C . SER A 1 84 ? -11.702 -3.719 14.059 1.00 82.31 84 SER A C 1
ATOM 692 O O . SER A 1 84 ? -11.211 -4.375 13.144 1.00 82.31 84 SER A O 1
ATOM 694 N N . ALA A 1 85 ? -12.761 -2.921 13.893 1.00 85.88 85 ALA A N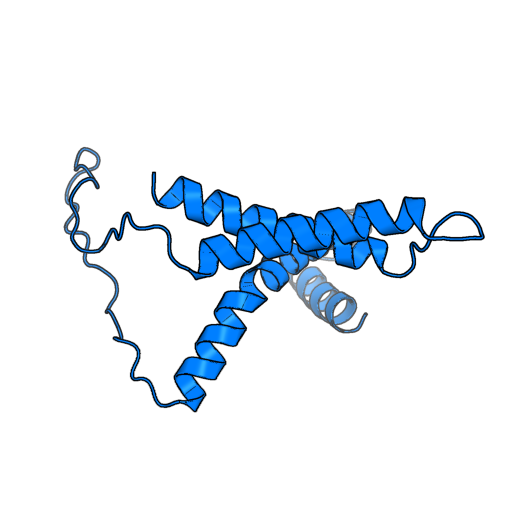 1
ATOM 695 C CA . ALA A 1 85 ? -13.446 -2.761 12.606 1.00 85.88 85 ALA A CA 1
ATOM 696 C C . ALA A 1 85 ? -12.482 -2.396 11.459 1.00 85.88 85 ALA A C 1
ATOM 698 O O . ALA A 1 85 ? -12.621 -2.916 10.358 1.00 85.88 85 ALA A O 1
ATOM 699 N N . ASN A 1 86 ? -11.443 -1.601 11.744 1.00 88.69 86 ASN A N 1
ATOM 700 C CA . ASN A 1 86 ? -10.400 -1.255 10.772 1.00 88.69 86 ASN A CA 1
ATOM 701 C C . ASN A 1 86 ? -9.697 -2.486 10.180 1.00 88.69 86 ASN A C 1
ATOM 703 O O . ASN A 1 86 ? -9.476 -2.514 8.980 1.00 88.69 86 ASN A O 1
ATOM 707 N N . VAL A 1 87 ? -9.449 -3.537 10.972 1.00 90.19 87 VAL A N 1
ATOM 708 C CA . VAL A 1 87 ? -8.790 -4.765 10.482 1.00 90.19 87 VAL A CA 1
ATOM 709 C C . VAL A 1 87 ? -9.677 -5.499 9.480 1.00 90.19 87 VAL A C 1
ATOM 711 O O . VAL A 1 87 ? -9.191 -6.055 8.503 1.00 90.19 87 VAL A O 1
ATOM 714 N N . ILE A 1 88 ? -10.996 -5.479 9.688 1.00 91.69 88 ILE A N 1
ATOM 715 C CA . ILE A 1 88 ? -11.943 -6.059 8.729 1.00 91.69 88 ILE A CA 1
ATOM 716 C C . ILE A 1 88 ? -11.907 -5.256 7.424 1.00 91.69 88 ILE A C 1
ATOM 718 O O . ILE A 1 88 ? -11.835 -5.843 6.348 1.00 91.69 88 ILE A O 1
ATOM 722 N N . ILE A 1 89 ? -11.901 -3.922 7.515 1.00 94.12 89 ILE A N 1
ATOM 723 C CA . ILE A 1 89 ? -11.813 -3.032 6.349 1.00 94.12 89 ILE A CA 1
ATOM 724 C C . ILE A 1 89 ? -10.489 -3.238 5.598 1.00 94.12 89 ILE A C 1
ATOM 726 O O . ILE A 1 89 ? -10.504 -3.350 4.378 1.00 94.12 89 ILE A O 1
ATOM 730 N N . GLU A 1 90 ? -9.361 -3.346 6.304 1.00 93.94 90 GLU A N 1
ATOM 731 C CA . GLU A 1 90 ? -8.042 -3.647 5.726 1.00 93.94 90 GLU A CA 1
ATOM 732 C C . GLU A 1 90 ? -8.065 -4.963 4.935 1.00 93.94 90 GLU A C 1
ATOM 734 O O . GLU A 1 90 ? -7.610 -5.002 3.793 1.00 93.94 90 GLU A O 1
ATOM 739 N N . GLY A 1 91 ? -8.646 -6.024 5.506 1.00 95.06 91 GLY A N 1
ATOM 740 C CA . GLY A 1 91 ? -8.789 -7.317 4.833 1.00 95.06 91 GLY A CA 1
ATOM 741 C C . GLY A 1 91 ? -9.705 -7.255 3.608 1.00 95.06 91 GLY A C 1
ATOM 742 O O . GLY A 1 91 ? -9.378 -7.814 2.562 1.00 95.06 91 GLY A O 1
ATOM 743 N N . LEU A 1 92 ? -10.825 -6.531 3.694 1.00 97.00 92 LEU A N 1
ATOM 744 C CA . LEU A 1 92 ? -11.723 -6.319 2.554 1.00 97.00 92 LEU A CA 1
ATOM 745 C C . LEU A 1 92 ? -11.042 -5.533 1.431 1.00 97.00 92 LEU A C 1
ATOM 747 O O . LEU A 1 92 ? -11.187 -5.897 0.267 1.00 97.00 92 LEU A O 1
ATOM 751 N N . LEU A 1 93 ? -10.273 -4.494 1.762 1.00 96.88 93 LEU A N 1
ATOM 752 C CA . LEU A 1 93 ? -9.519 -3.720 0.778 1.00 96.88 93 LEU A CA 1
ATOM 753 C C . LEU A 1 93 ? -8.404 -4.550 0.143 1.00 96.88 93 LEU A C 1
ATOM 755 O O . LEU A 1 93 ? -8.230 -4.487 -1.071 1.00 96.88 93 LEU A O 1
ATOM 759 N N . MET A 1 94 ? -7.700 -5.381 0.916 1.00 97.31 94 MET A N 1
ATOM 760 C CA . MET A 1 94 ? -6.754 -6.352 0.363 1.00 97.31 94 MET A CA 1
ATOM 761 C C . MET A 1 94 ? -7.447 -7.244 -0.678 1.00 97.31 94 MET A C 1
ATOM 763 O O . MET A 1 94 ? -6.981 -7.335 -1.811 1.00 97.31 94 MET A O 1
ATOM 767 N N . LEU A 1 95 ? -8.583 -7.859 -0.341 1.00 97.94 95 LEU A N 1
ATOM 768 C CA . LEU A 1 95 ? -9.325 -8.700 -1.288 1.00 97.94 95 LEU A CA 1
ATOM 769 C C . LEU A 1 95 ? -9.821 -7.910 -2.505 1.00 97.94 95 LEU A C 1
ATOM 771 O O . LEU A 1 95 ? -9.725 -8.401 -3.626 1.00 97.94 95 LEU A O 1
ATOM 775 N N . TYR A 1 96 ? -10.292 -6.680 -2.303 1.00 97.44 96 TYR A N 1
ATOM 776 C CA . TYR A 1 96 ? -10.741 -5.788 -3.370 1.00 97.44 96 TYR A CA 1
ATOM 777 C C . TYR A 1 96 ? -9.623 -5.481 -4.375 1.00 97.44 96 TYR A C 1
ATOM 779 O O . TYR A 1 96 ? -9.823 -5.619 -5.581 1.00 97.44 96 TYR A O 1
ATOM 787 N N . PHE A 1 97 ? -8.421 -5.132 -3.909 1.00 97.12 97 PHE A N 1
ATOM 788 C CA . PHE A 1 97 ? -7.289 -4.884 -4.807 1.00 97.12 97 PHE A CA 1
ATOM 789 C C . PHE A 1 97 ? -6.752 -6.170 -5.440 1.00 97.12 97 PHE A C 1
ATOM 791 O O . PHE A 1 97 ? -6.345 -6.138 -6.600 1.00 97.12 97 PHE A O 1
ATOM 798 N N . GLY A 1 98 ? -6.829 -7.308 -4.743 1.00 97.12 98 GLY A N 1
ATOM 799 C CA . GLY A 1 98 ? -6.553 -8.622 -5.330 1.00 97.12 98 GLY A CA 1
ATOM 800 C C . GLY A 1 98 ? -7.528 -8.965 -6.463 1.00 97.12 98 GLY A C 1
ATOM 801 O O . GLY A 1 98 ? -7.115 -9.437 -7.522 1.00 97.12 98 GLY A O 1
ATOM 802 N N . PHE A 1 99 ? -8.812 -8.644 -6.289 1.00 96.00 99 PHE A N 1
ATOM 803 C CA . PHE A 1 99 ? -9.818 -8.758 -7.342 1.00 96.00 99 PHE A CA 1
ATOM 804 C C . PHE A 1 99 ? -9.556 -7.791 -8.503 1.00 96.00 99 PHE A C 1
ATOM 806 O O . PHE A 1 99 ? -9.682 -8.190 -9.659 1.00 96.00 99 PHE A O 1
ATOM 813 N N . GLY A 1 100 ? -9.146 -6.550 -8.229 1.00 94.31 100 GLY A N 1
ATOM 814 C CA . GLY A 1 100 ? -8.751 -5.591 -9.266 1.00 94.31 100 GLY A CA 1
ATOM 815 C C . GLY A 1 100 ? -7.567 -6.092 -10.099 1.00 94.31 100 GLY A C 1
ATOM 816 O O . GLY A 1 100 ? -7.603 -6.031 -11.326 1.00 94.31 100 GLY A O 1
ATOM 817 N N . MET A 1 101 ? -6.560 -6.683 -9.448 1.00 95.31 101 MET A N 1
ATOM 818 C CA . MET A 1 101 ? -5.447 -7.337 -10.139 1.00 95.31 101 MET A CA 1
ATOM 819 C C . MET A 1 101 ? -5.908 -8.516 -10.998 1.00 95.31 101 MET A C 1
ATOM 821 O O . MET A 1 101 ? -5.441 -8.655 -12.120 1.00 95.31 101 MET A O 1
ATOM 825 N N . TYR A 1 102 ? -6.814 -9.360 -10.502 1.00 94.50 102 TYR A N 1
ATOM 826 C CA . TYR A 1 102 ? -7.372 -10.460 -11.294 1.00 94.50 102 TYR A CA 1
ATOM 827 C C . TYR A 1 102 ? -8.167 -9.941 -12.502 1.00 94.50 102 TYR A C 1
ATOM 829 O O . TYR A 1 102 ? -7.974 -10.402 -13.626 1.00 94.50 102 TYR A O 1
ATOM 837 N N . SER A 1 103 ? -9.005 -8.928 -12.285 1.00 92.25 103 SER A N 1
ATOM 838 C CA . SER A 1 103 ? -9.849 -8.318 -13.316 1.00 92.25 103 SER A CA 1
ATOM 839 C C . SER A 1 103 ? -9.034 -7.686 -14.442 1.00 92.25 103 SER A C 1
ATOM 841 O O . SER A 1 103 ? -9.457 -7.756 -15.594 1.00 92.25 103 SER A O 1
ATOM 843 N N . ALA A 1 104 ? -7.841 -7.160 -14.136 1.00 92.31 104 ALA A N 1
ATOM 844 C CA . ALA A 1 104 ? -6.904 -6.651 -15.136 1.00 92.31 104 ALA A CA 1
ATOM 845 C C . ALA A 1 104 ? -6.582 -7.685 -16.228 1.00 92.31 104 ALA A C 1
ATOM 847 O O . ALA A 1 104 ? -6.402 -7.307 -17.379 1.00 92.31 104 ALA A O 1
ATOM 848 N N . PHE A 1 105 ? -6.560 -8.982 -15.902 1.00 90.00 105 PHE A N 1
ATOM 849 C CA . PHE A 1 105 ? -6.3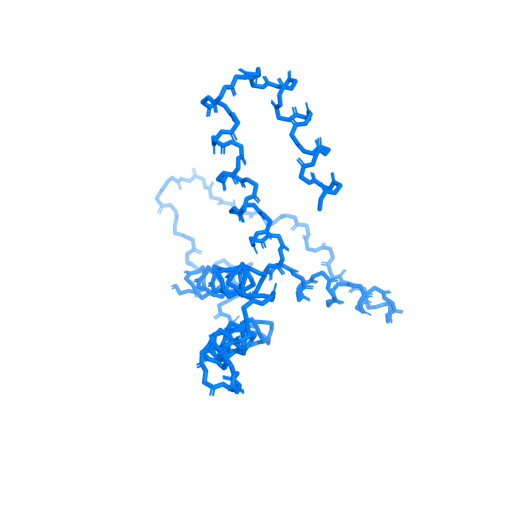22 -10.048 -16.881 1.00 90.00 105 PHE A CA 1
ATOM 850 C C . PHE A 1 105 ? -7.588 -10.497 -17.623 1.00 90.00 105 PHE A C 1
ATOM 852 O O . PHE A 1 105 ? -7.484 -11.007 -18.734 1.00 90.00 105 PHE A O 1
ATOM 859 N N . VAL A 1 106 ? -8.768 -10.354 -17.013 1.00 87.19 106 VAL A N 1
ATOM 860 C CA . VAL A 1 106 ? -10.016 -10.972 -17.500 1.00 87.19 106 VAL A CA 1
ATOM 861 C C . VAL A 1 106 ? -10.868 -10.022 -18.337 1.00 87.19 106 VAL A C 1
ATOM 863 O O . VAL A 1 106 ? -11.506 -10.459 -19.287 1.00 87.19 106 VAL A O 1
ATOM 866 N N . VAL A 1 107 ? -10.909 -8.736 -17.984 1.00 82.81 107 VAL A N 1
ATOM 867 C CA . VAL A 1 107 ? -11.892 -7.781 -18.531 1.00 82.81 107 VAL A CA 1
ATOM 868 C C . VAL A 1 107 ? -11.381 -7.048 -19.779 1.00 82.81 107 VAL A C 1
ATOM 870 O O . VAL A 1 107 ? -12.160 -6.438 -20.499 1.00 82.81 107 VAL A O 1
ATOM 873 N N . GLY A 1 108 ? -10.080 -7.094 -20.070 1.00 73.12 108 GLY A N 1
ATOM 874 C CA . GLY A 1 108 ? -9.522 -6.355 -21.202 1.00 73.12 108 GLY A CA 1
ATOM 875 C C . GLY A 1 108 ? -9.778 -7.036 -22.547 1.00 73.12 108 GLY A C 1
ATOM 876 O O . GLY A 1 108 ? -9.106 -8.015 -22.867 1.00 73.12 108 GLY A O 1
ATOM 877 N N . ASP A 1 109 ? -10.642 -6.438 -23.374 1.00 70.31 109 ASP A N 1
ATOM 878 C CA . ASP A 1 109 ? -10.986 -6.880 -24.741 1.00 70.31 109 ASP A CA 1
ATOM 879 C C . ASP A 1 109 ? -9.779 -7.008 -25.702 1.00 70.31 109 ASP A C 1
ATOM 881 O O . ASP A 1 109 ? -9.894 -7.582 -26.783 1.00 70.31 109 ASP A O 1
ATOM 885 N N . GLN A 1 110 ? -8.609 -6.470 -25.329 1.00 69.94 110 GLN A N 1
ATOM 886 C CA . GLN A 1 110 ? -7.391 -6.413 -26.153 1.00 69.94 110 GLN A CA 1
ATOM 887 C C . GLN A 1 110 ? -6.121 -6.861 -25.404 1.00 69.94 110 GLN A C 1
ATOM 889 O O . GLN A 1 110 ? -5.029 -6.360 -25.665 1.00 69.94 110 GLN A O 1
ATOM 894 N N . GLY A 1 111 ? -6.247 -7.810 -24.470 1.00 76.75 111 GLY A N 1
ATOM 895 C CA . GLY A 1 111 ? -5.094 -8.393 -23.768 1.00 76.75 111 GLY A CA 1
ATOM 896 C C . GLY A 1 111 ? -4.858 -7.862 -22.353 1.00 76.75 111 GLY A C 1
ATOM 897 O O . GLY A 1 111 ? -3.732 -7.934 -21.872 1.00 76.75 111 GLY A O 1
ATOM 898 N N . GLY A 1 112 ? -5.912 -7.380 -21.687 1.00 81.69 112 GLY A N 1
ATOM 899 C CA . GLY A 1 112 ? -5.890 -6.933 -20.289 1.00 81.69 112 GLY A CA 1
ATOM 900 C C . GLY A 1 112 ? -5.695 -5.423 -20.085 1.00 81.69 112 GLY A C 1
ATOM 901 O O . GLY A 1 112 ? -5.162 -4.726 -20.945 1.00 81.69 112 GLY A O 1
ATOM 902 N N . ASP A 1 113 ? -6.132 -4.914 -18.930 1.00 87.00 113 ASP A N 1
ATOM 903 C CA . ASP A 1 113 ? -5.961 -3.515 -18.505 1.00 87.00 113 ASP A CA 1
ATOM 904 C C . ASP A 1 113 ? -4.920 -3.416 -17.380 1.00 87.00 113 ASP A C 1
ATOM 906 O O . ASP A 1 113 ? -5.220 -3.551 -16.191 1.00 87.00 113 ASP A O 1
ATOM 910 N N . PHE A 1 114 ? -3.663 -3.184 -17.765 1.00 90.62 114 PHE A N 1
ATOM 911 C CA . PHE A 1 114 ? -2.534 -3.134 -16.832 1.00 90.62 114 PHE A CA 1
ATOM 912 C C . PHE A 1 114 ? -2.104 -1.724 -16.424 1.00 90.62 114 PHE A C 1
ATOM 914 O O . PHE A 1 114 ? -1.142 -1.584 -15.663 1.00 90.62 114 PHE A O 1
ATOM 921 N N . GLY A 1 115 ? -2.794 -0.672 -16.881 1.00 89.88 115 GLY A N 1
ATOM 922 C CA . GLY A 1 115 ? -2.360 0.713 -16.656 1.00 89.88 115 GLY A CA 1
ATOM 923 C C . GLY A 1 115 ? -2.199 1.055 -15.172 1.00 89.88 115 GLY A C 1
ATOM 924 O O . GLY A 1 115 ? -1.237 1.712 -14.770 1.00 89.88 115 GLY A O 1
ATOM 925 N N . LEU A 1 116 ? -3.103 0.539 -14.334 1.00 91.50 116 LEU A N 1
ATOM 926 C CA . LEU A 1 116 ? -3.075 0.733 -12.882 1.00 91.50 116 LEU A CA 1
ATOM 927 C C . LEU A 1 116 ? -2.561 -0.483 -12.106 1.00 91.50 116 LEU A C 1
ATOM 929 O O . LEU A 1 116 ? -2.556 -0.457 -10.872 1.00 91.50 116 LEU A O 1
ATOM 933 N N . PHE A 1 117 ? -2.115 -1.536 -12.790 1.00 94.31 117 PHE A N 1
ATOM 934 C CA . PHE A 1 117 ? -1.726 -2.790 -12.151 1.00 94.31 117 PHE A CA 1
ATOM 935 C C . PHE A 1 117 ? -0.606 -2.626 -11.112 1.00 94.31 117 PHE A C 1
ATOM 937 O O . PHE A 1 117 ? -0.768 -3.139 -10.002 1.00 94.31 117 PHE A O 1
ATOM 944 N N . PRO A 1 118 ? 0.476 -1.856 -11.369 1.00 93.38 118 PRO A N 1
ATOM 945 C CA . PRO A 1 118 ? 1.514 -1.641 -10.361 1.00 93.38 118 PRO A CA 1
ATOM 946 C C . PRO A 1 118 ? 0.969 -0.994 -9.082 1.00 93.38 118 PRO A C 1
ATOM 948 O O . PRO A 1 118 ? 1.355 -1.378 -7.983 1.00 93.38 118 PRO A O 1
ATOM 951 N N . PHE A 1 119 ? 0.020 -0.061 -9.201 1.00 93.56 119 PHE A N 1
ATOM 952 C CA . PHE A 1 119 ? -0.596 0.592 -8.045 1.00 93.56 119 PHE A CA 1
ATOM 953 C C . PHE A 1 119 ? -1.526 -0.352 -7.278 1.00 93.56 119 PHE A C 1
ATOM 955 O O . PHE A 1 119 ? -1.486 -0.372 -6.049 1.00 93.56 119 PHE A O 1
ATOM 962 N N . HIS A 1 120 ? -2.309 -1.174 -7.984 1.00 95.50 120 HIS A N 1
ATOM 963 C CA . HIS A 1 120 ? -3.158 -2.195 -7.360 1.00 95.50 120 HIS A CA 1
ATOM 964 C C . HIS A 1 120 ? -2.324 -3.232 -6.612 1.00 95.50 120 HIS A C 1
ATOM 966 O O . HIS A 1 120 ? -2.657 -3.576 -5.482 1.00 95.50 120 HIS A O 1
ATOM 972 N N . LEU A 1 121 ? -1.200 -3.662 -7.190 1.00 96.56 121 LEU A N 1
ATOM 973 C CA . LEU A 1 121 ? -0.255 -4.560 -6.533 1.00 96.56 121 LEU A CA 1
ATOM 974 C C . LEU A 1 121 ? 0.320 -3.941 -5.254 1.00 96.56 121 LEU A C 1
ATOM 976 O O . LEU A 1 121 ? 0.359 -4.593 -4.212 1.00 96.56 121 LEU A O 1
ATOM 980 N N . MET A 1 122 ? 0.735 -2.676 -5.305 1.00 96.31 122 MET A N 1
ATOM 981 C CA . MET A 1 122 ? 1.254 -1.982 -4.125 1.00 96.31 122 MET A CA 1
ATOM 982 C C . MET A 1 122 ? 0.188 -1.824 -3.031 1.00 96.31 122 MET A C 1
ATOM 984 O O . MET A 1 122 ? 0.498 -1.987 -1.852 1.00 96.31 122 MET A O 1
ATOM 988 N N . LEU A 1 123 ? -1.068 -1.550 -3.399 1.00 96.88 123 LEU A N 1
ATOM 989 C CA . LEU A 1 123 ? -2.192 -1.483 -2.459 1.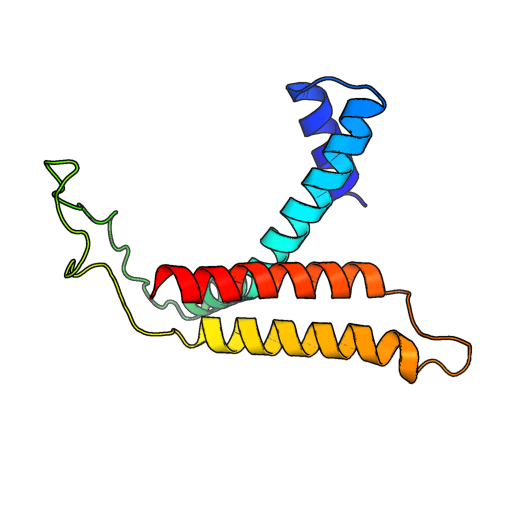00 96.88 123 LEU A CA 1
ATOM 990 C C . LEU A 1 123 ? -2.518 -2.860 -1.871 1.00 96.88 123 LEU A C 1
ATOM 992 O O . LEU A 1 123 ? -2.706 -2.971 -0.662 1.00 96.88 123 LEU A O 1
ATOM 996 N N . PHE A 1 124 ? -2.507 -3.913 -2.689 1.00 97.69 124 PHE A N 1
ATOM 997 C CA . PHE A 1 124 ? -2.691 -5.294 -2.247 1.00 97.69 124 PHE A CA 1
ATOM 998 C C . PHE A 1 124 ? -1.633 -5.701 -1.213 1.00 97.69 124 PHE A C 1
ATOM 1000 O O . PHE A 1 124 ? -1.974 -6.163 -0.123 1.00 97.69 124 PHE A O 1
ATOM 1007 N N . ILE A 1 125 ? -0.352 -5.466 -1.518 1.00 97.25 125 ILE A N 1
ATOM 1008 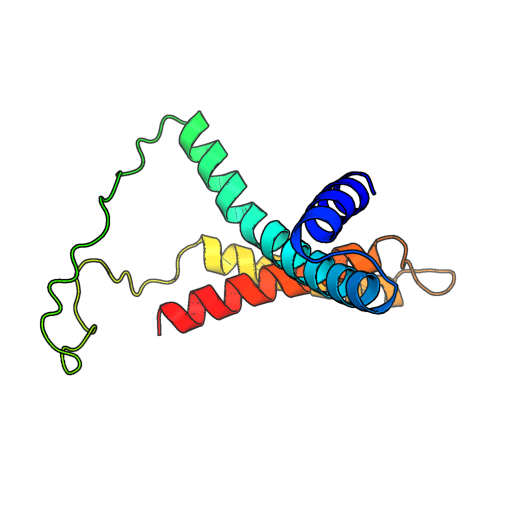C CA . ILE A 1 125 ? 0.763 -5.745 -0.602 1.00 97.25 125 ILE A CA 1
ATOM 1009 C C . ILE A 1 125 ? 0.660 -4.873 0.655 1.00 97.25 125 ILE A C 1
ATOM 1011 O O . ILE A 1 125 ? 0.841 -5.372 1.764 1.00 97.25 125 ILE A O 1
ATOM 1015 N N . GLY A 1 126 ? 0.353 -3.584 0.495 1.00 96.69 126 GLY A N 1
ATOM 1016 C CA . GLY A 1 126 ? 0.216 -2.627 1.589 1.00 96.69 126 GLY A CA 1
ATOM 1017 C C . GLY A 1 126 ? -0.860 -3.023 2.594 1.00 96.69 126 GLY A C 1
ATOM 1018 O O . GLY A 1 126 ? -0.568 -3.197 3.778 1.00 96.69 126 GLY A O 1
ATOM 1019 N N . PHE A 1 127 ? -2.094 -3.216 2.125 1.00 96.69 127 PHE A N 1
ATOM 1020 C CA . PHE A 1 127 ? -3.206 -3.646 2.974 1.00 96.69 127 PHE A CA 1
ATOM 1021 C C . PHE A 1 127 ? -2.998 -5.053 3.527 1.00 96.69 127 PHE A C 1
ATOM 1023 O O . PHE A 1 127 ? -3.285 -5.274 4.700 1.00 96.69 127 PHE A O 1
ATOM 1030 N N . GLY A 1 128 ? -2.429 -5.975 2.745 1.00 96.00 128 GLY A N 1
ATOM 1031 C CA . GLY A 1 128 ? -2.074 -7.306 3.231 1.00 96.00 128 GLY A CA 1
ATOM 1032 C C . GLY A 1 128 ? -1.079 -7.253 4.390 1.00 96.00 128 GLY A C 1
ATOM 1033 O O . GLY A 1 128 ? -1.307 -7.872 5.429 1.00 96.00 128 GLY A O 1
ATOM 1034 N N . PHE A 1 129 ? -0.009 -6.461 4.269 1.00 94.75 129 PHE A N 1
ATOM 1035 C CA . PHE A 1 129 ? 0.970 -6.285 5.343 1.00 94.75 129 PHE A CA 1
ATOM 1036 C C . PHE A 1 129 ? 0.323 -5.748 6.625 1.00 94.75 129 PHE A C 1
ATOM 1038 O O . PHE A 1 129 ? 0.534 -6.321 7.698 1.00 94.75 129 PHE A O 1
ATOM 1045 N N . VAL A 1 130 ? -0.477 -4.682 6.521 1.00 92.38 130 VAL A N 1
ATOM 1046 C CA . VAL A 1 130 ? -1.157 -4.081 7.679 1.00 92.38 130 VAL A CA 1
ATOM 1047 C C . VAL A 1 130 ? -2.138 -5.079 8.299 1.00 92.38 130 VAL A C 1
ATOM 1049 O O . VAL A 1 130 ? -2.058 -5.326 9.500 1.00 92.38 130 VAL A O 1
ATOM 1052 N N . PHE A 1 131 ? -2.960 -5.751 7.490 1.00 93.19 131 PHE A N 1
ATOM 1053 C CA . PHE A 1 131 ? -3.924 -6.757 7.939 1.00 93.19 131 PHE A CA 1
ATOM 1054 C C . PHE A 1 131 ? -3.260 -7.908 8.713 1.00 93.19 131 PHE A C 1
ATOM 1056 O O . PHE A 1 131 ? -3.627 -8.193 9.858 1.00 93.19 131 PHE A O 1
ATOM 1063 N N . PHE A 1 132 ? -2.234 -8.545 8.138 1.00 92.56 132 PHE A N 1
ATOM 1064 C CA . PHE A 1 132 ? -1.546 -9.666 8.788 1.00 92.56 132 PHE A CA 1
ATOM 1065 C C . PHE A 1 132 ? -0.810 -9.240 10.062 1.00 92.56 132 PHE A C 1
ATOM 1067 O O . PHE A 1 132 ? -0.813 -9.982 11.050 1.00 92.56 132 PHE A O 1
ATOM 1074 N N . LYS A 1 133 ? -0.207 -8.044 10.088 1.00 89.50 133 LYS A N 1
ATOM 1075 C CA . LYS A 1 133 ? 0.415 -7.494 11.304 1.00 89.50 133 LYS A CA 1
ATOM 1076 C C . LYS A 1 133 ? -0.616 -7.150 12.376 1.00 89.50 133 LYS A C 1
ATOM 1078 O O . LYS A 1 133 ? -0.384 -7.457 13.548 1.00 89.50 133 LYS A O 1
ATOM 1083 N N . SER A 1 134 ? -1.759 -6.591 11.994 1.00 85.50 134 SER A N 1
ATOM 1084 C CA . SER A 1 134 ? -2.886 -6.300 12.882 1.00 85.50 134 SER A CA 1
ATOM 1085 C C . SER A 1 134 ? -3.480 -7.560 13.516 1.00 85.50 134 SER A C 1
ATOM 1087 O O . SER A 1 134 ? -3.914 -7.510 14.666 1.00 85.50 134 SER A O 1
ATOM 1089 N N . ILE A 1 135 ? -3.488 -8.691 12.801 1.00 85.94 135 ILE A N 1
ATOM 1090 C CA . ILE A 1 135 ? -3.927 -9.985 13.344 1.00 85.94 135 ILE A CA 1
ATOM 1091 C C . ILE A 1 135 ? -2.846 -10.584 14.241 1.00 85.94 135 ILE A C 1
ATOM 1093 O O . ILE A 1 135 ? -3.113 -10.875 15.402 1.00 85.94 135 ILE A O 1
ATOM 1097 N N . THR A 1 136 ? -1.616 -10.718 13.739 1.00 83.19 136 THR A N 1
ATOM 1098 C CA . THR A 1 136 ? -0.525 -11.397 14.464 1.00 83.19 136 THR A CA 1
ATOM 1099 C C . THR A 1 136 ? -0.159 -10.684 15.765 1.00 83.19 136 THR A C 1
ATOM 1101 O O . THR A 1 136 ? 0.236 -11.328 16.722 1.00 83.19 136 THR A O 1
ATOM 1104 N N . SER A 1 137 ? -0.295 -9.358 15.834 1.00 72.56 137 SER A N 1
ATOM 1105 C CA . SER A 1 137 ? -0.035 -8.606 17.073 1.00 72.56 137 SER A CA 1
ATOM 1106 C C . SER A 1 137 ? -1.117 -8.767 18.151 1.00 72.56 137 SER A C 1
ATOM 1108 O O . SER A 1 137 ? -0.889 -8.361 19.290 1.00 72.56 137 SER A O 1
ATOM 1110 N N . LYS A 1 138 ? -2.291 -9.316 17.808 1.00 65.75 138 LYS A N 1
ATOM 1111 C CA . LYS A 1 138 ? -3.435 -9.502 18.719 1.00 65.75 138 LYS A CA 1
ATOM 1112 C C . LYS A 1 138 ? -3.642 -10.954 19.172 1.00 65.75 138 LYS A C 1
ATOM 1114 O O . LYS A 1 138 ? -4.448 -11.165 20.080 1.00 65.75 138 LYS A O 1
ATOM 1119 N N . VAL A 1 139 ? -2.965 -11.912 18.534 1.00 53.16 139 VAL A N 1
ATOM 1120 C CA . VAL A 1 139 ? -2.954 -13.353 18.866 1.00 53.16 139 VAL A CA 1
ATOM 1121 C C . VAL A 1 139 ? -1.763 -13.651 19.770 1.00 53.16 139 VAL A C 1
ATOM 1123 O O . VAL A 1 139 ? -1.964 -14.358 20.782 1.00 53.16 139 VAL A O 1
#

pLDDT: mean 85.58, std 13.49, range [53.16, 97.94]

Radius of gyration: 19.97 Å; chains: 1; bounding box: 42×30×62 Å